Protein AF-A0A1H9QRS6-F1 (afdb_monomer)

Sequence (148 aa):
MGITVIGITHPGHAGALPGGTTVLVLADDGTHADEFLDTDFRAHQLVVRAHGRGSAFFAVADKALELGASRVLFGDFRDGAPDLATEEDPVLVLDSPRLIAFNASFAGRMCAWPRPASAYGDGLDTWLTGNAAKAGLRVVQPACPGIH

Solvent-accessible surface area (backbone atoms only — not comparable to full-atom values): 8368 Å² total; per-residue (Å²): 136,66,38,35,28,39,26,32,72,52,64,93,42,62,89,54,72,73,92,72,61,41,37,39,31,38,26,29,69,69,85,53,50,66,62,49,71,72,50,91,63,98,47,57,76,45,82,45,82,20,70,46,68,18,32,26,50,50,55,37,51,53,52,25,60,76,68,60,25,38,23,41,38,37,44,56,28,88,92,52,72,78,88,78,38,79,62,81,68,44,32,37,38,48,44,82,90,42,31,40,33,31,14,38,52,30,50,67,55,55,73,75,53,86,82,56,77,54,32,31,40,89,34,32,63,61,47,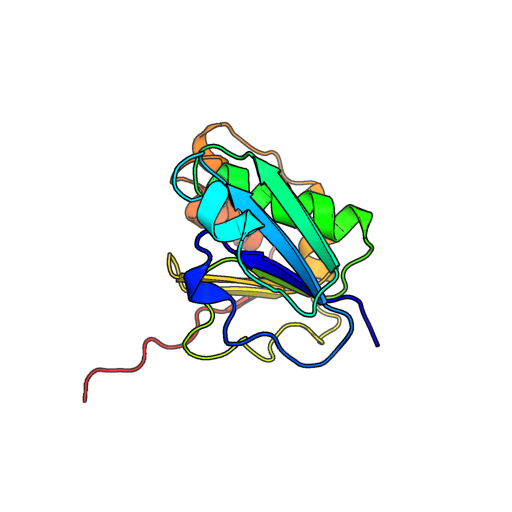52,53,55,50,32,58,75,69,71,45,51,74,42,64,72,80,74,83,73,90,122

Mean predicted aligned error: 7.6 Å

Foldseek 3Di:
DFEEEEQEAAPVQLPADDDDQYEYEHEYCPPCVVVNVPDDDPHNYDYDYANADLRSVVVRLVVCVVRVGQKYKHAHAPVHDDPPRPDPAWEWEDAPPGIIMTGPNVSVQVVPDD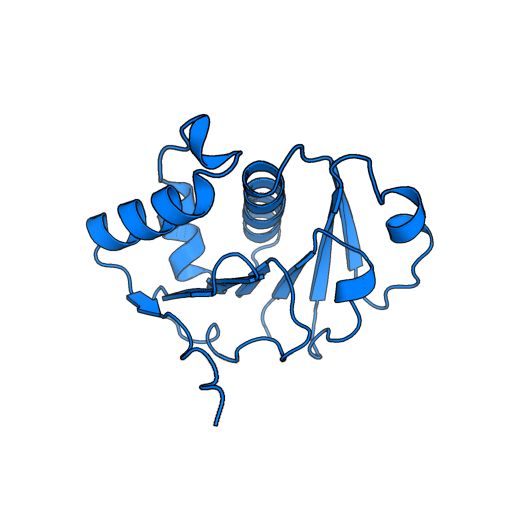DDPCSSHPCVVVSSVVSCVVVVGHYHYPDDPDDD

Secondary structure (DSSP, 8-state):
-PEEEEEESSGGGGGGPPSSSEEEEEEE-SSSHHHHHHS--SSEEEEEE-SSHHHHHHHHHHHHHHTTEEEEEEE--TT---S---SSS-EEEEETTTEEEEEHHHHHHHTTS---HHHHTTTHHHHHHHHHHHTT-EEEPPPP----

Radius of gyration: 14.5 Å; Cα contacts (8 Å, |Δi|>4): 276; chains: 1; bounding box: 35×35×38 Å

Structure (mmCIF, N/CA/C/O backbone):
data_AF-A0A1H9QRS6-F1
#
_entry.id   AF-A0A1H9QRS6-F1
#
loop_
_atom_site.group_PDB
_atom_site.id
_atom_site.type_symbol
_atom_site.label_atom_id
_atom_site.label_alt_id
_atom_site.label_comp_id
_atom_site.label_asym_id
_atom_site.label_entity_id
_atom_site.label_seq_id
_atom_site.pdbx_PDB_ins_code
_atom_site.Cartn_x
_atom_site.Cartn_y
_atom_site.Cartn_z
_atom_site.occupancy
_atom_site.B_iso_or_equiv
_atom_site.auth_seq_id
_atom_site.auth_comp_id
_atom_site.auth_asym_id
_atom_site.auth_atom_id
_atom_site.pdbx_PDB_model_num
ATOM 1 N N . MET A 1 1 ? -10.136 -18.624 4.405 1.00 56.69 1 MET A N 1
ATOM 2 C CA . MET A 1 1 ? -8.741 -18.251 4.089 1.00 56.69 1 MET A CA 1
ATOM 3 C C . MET A 1 1 ? -8.804 -17.039 3.181 1.00 56.69 1 MET A C 1
ATOM 5 O O . MET A 1 1 ? -9.522 -17.104 2.193 1.00 56.69 1 MET A O 1
ATOM 9 N N . GLY A 1 2 ? -8.185 -15.930 3.581 1.00 71.81 2 GLY A N 1
ATOM 10 C CA . GLY A 1 2 ? -8.181 -14.680 2.817 1.00 71.81 2 GLY A CA 1
ATOM 11 C C . GLY A 1 2 ? -7.079 -14.648 1.758 1.00 71.81 2 GLY A C 1
ATOM 12 O O . GLY A 1 2 ? -6.151 -15.454 1.816 1.00 71.81 2 GLY A O 1
ATOM 13 N N . ILE A 1 3 ? -7.182 -13.728 0.800 1.00 78.31 3 ILE A N 1
ATOM 14 C CA . ILE A 1 3 ? -6.145 -13.498 -0.216 1.00 78.31 3 ILE A CA 1
ATOM 15 C C . ILE A 1 3 ? -5.014 -12.680 0.416 1.00 78.31 3 ILE A C 1
ATOM 17 O O . ILE A 1 3 ? -5.273 -11.634 1.015 1.00 78.31 3 ILE A O 1
ATOM 21 N N . THR A 1 4 ? -3.771 -13.132 0.255 1.00 79.88 4 THR A N 1
ATOM 22 C CA . THR A 1 4 ? -2.579 -12.357 0.622 1.00 79.88 4 THR A CA 1
ATOM 23 C C . THR A 1 4 ? -1.939 -11.804 -0.643 1.00 79.88 4 THR A C 1
ATOM 25 O O . THR A 1 4 ? -1.654 -12.553 -1.579 1.00 79.88 4 THR A O 1
ATOM 28 N N . VAL A 1 5 ? -1.695 -10.494 -0.671 1.00 83.19 5 VAL A N 1
ATOM 29 C CA . VAL A 1 5 ? -0.956 -9.842 -1.756 1.00 83.19 5 VAL A CA 1
ATOM 30 C C . VAL A 1 5 ? 0.439 -9.490 -1.284 1.00 83.19 5 VAL A C 1
ATOM 32 O O . VAL A 1 5 ? 0.614 -8.900 -0.218 1.00 83.19 5 VAL A O 1
ATOM 35 N N . ILE A 1 6 ? 1.427 -9.858 -2.092 1.00 79.69 6 ILE A N 1
ATOM 36 C CA . ILE A 1 6 ? 2.838 -9.633 -1.807 1.00 79.69 6 ILE A CA 1
ATOM 37 C C . ILE A 1 6 ? 3.410 -8.775 -2.926 1.00 79.69 6 ILE A C 1
ATOM 39 O O . ILE A 1 6 ? 3.439 -9.192 -4.077 1.00 79.69 6 ILE A O 1
ATOM 43 N N . GLY A 1 7 ? 3.831 -7.566 -2.584 1.00 81.25 7 GLY A N 1
ATOM 44 C CA . GLY A 1 7 ? 4.537 -6.649 -3.457 1.00 81.25 7 GLY A CA 1
ATOM 45 C C . GLY A 1 7 ? 6.040 -6.770 -3.270 1.00 81.25 7 GLY A C 1
ATOM 46 O O . GLY A 1 7 ? 6.539 -6.513 -2.175 1.00 81.25 7 GLY A O 1
ATOM 47 N N . ILE A 1 8 ? 6.764 -7.109 -4.332 1.00 75.94 8 ILE A N 1
ATOM 48 C CA . ILE A 1 8 ? 8.231 -7.067 -4.336 1.00 75.94 8 ILE A CA 1
ATOM 49 C C . ILE A 1 8 ? 8.727 -6.124 -5.427 1.00 75.94 8 ILE A C 1
ATOM 51 O O . ILE A 1 8 ? 8.163 -6.051 -6.518 1.00 75.94 8 ILE A O 1
ATOM 55 N N . THR A 1 9 ? 9.798 -5.403 -5.108 1.00 70.50 9 THR A N 1
ATOM 56 C CA . THR A 1 9 ? 10.494 -4.487 -6.023 1.00 70.50 9 THR A CA 1
ATOM 57 C C . THR A 1 9 ? 11.802 -5.075 -6.558 1.00 70.50 9 THR A C 1
ATOM 59 O O . THR A 1 9 ? 12.441 -4.457 -7.397 1.00 70.50 9 THR A O 1
ATOM 62 N N . HIS A 1 10 ? 12.203 -6.270 -6.098 1.00 72.38 10 HIS A N 1
ATOM 63 C CA . HIS A 1 10 ? 13.343 -7.018 -6.636 1.00 72.38 10 HIS A CA 1
ATOM 64 C C . HIS A 1 10 ? 13.055 -8.539 -6.644 1.00 72.38 10 HIS A C 1
ATOM 66 O O . HIS A 1 10 ? 12.539 -9.053 -5.644 1.00 72.38 10 HIS A O 1
ATOM 72 N N . PRO A 1 11 ? 13.404 -9.291 -7.710 1.00 66.50 11 PRO A N 1
ATOM 73 C CA . PRO A 1 11 ? 13.078 -10.722 -7.847 1.00 66.50 11 PRO A CA 1
ATOM 74 C C . PRO A 1 11 ? 13.711 -11.589 -6.753 1.00 66.50 11 PRO A C 1
ATOM 76 O O . PRO A 1 11 ? 13.081 -12.502 -6.220 1.00 66.50 11 PRO A O 1
ATOM 79 N N . GLY A 1 12 ? 14.924 -11.235 -6.319 1.00 68.50 12 GLY A N 1
ATOM 80 C CA . GLY A 1 12 ? 15.631 -11.887 -5.208 1.00 68.50 12 GLY A CA 1
ATOM 81 C C . GLY A 1 12 ? 14.939 -11.846 -3.831 1.00 68.50 12 GLY A C 1
ATOM 82 O O . GLY A 1 12 ? 15.511 -12.358 -2.869 1.00 68.50 12 GLY A O 1
ATOM 83 N N . HIS A 1 13 ? 13.754 -11.239 -3.697 1.00 69.00 13 HIS A N 1
ATOM 84 C CA . HIS A 1 13 ? 12.960 -11.222 -2.455 1.00 69.00 13 HIS A CA 1
ATOM 85 C C . HIS A 1 13 ? 11.820 -12.253 -2.442 1.00 69.00 13 HIS A C 1
ATOM 87 O O . HIS A 1 13 ? 11.128 -12.403 -1.438 1.00 69.00 13 HIS A O 1
ATOM 93 N N . ALA A 1 14 ? 11.626 -13.003 -3.527 1.00 63.00 14 ALA A N 1
ATOM 94 C CA . ALA A 1 14 ? 10.512 -13.939 -3.651 1.00 63.00 14 ALA A CA 1
ATOM 95 C C . ALA A 1 14 ? 10.676 -15.265 -2.885 1.00 63.00 14 ALA A C 1
ATOM 97 O O . ALA A 1 14 ? 9.732 -16.042 -2.802 1.00 63.00 14 ALA A O 1
ATOM 98 N N . GLY A 1 15 ? 11.854 -15.564 -2.329 1.00 56.34 15 GLY A N 1
ATOM 99 C CA . GLY A 1 15 ? 12.162 -16.881 -1.751 1.00 56.34 15 GLY A CA 1
ATOM 100 C C . GLY A 1 15 ? 11.379 -17.271 -0.486 1.00 56.34 15 GLY A C 1
ATOM 101 O O . GLY A 1 15 ? 11.475 -18.417 -0.058 1.00 56.34 15 GLY A O 1
ATOM 102 N N . ALA A 1 16 ? 10.607 -16.357 0.111 1.00 55.16 16 ALA A N 1
ATOM 103 C CA . ALA A 1 16 ? 9.968 -16.534 1.420 1.00 55.16 16 ALA A CA 1
ATOM 104 C C . ALA A 1 16 ? 8.431 -16.402 1.382 1.00 55.16 16 ALA A C 1
ATOM 106 O O . ALA A 1 16 ? 7.826 -15.898 2.330 1.00 55.16 16 ALA A O 1
ATOM 107 N N . LEU A 1 17 ? 7.776 -16.813 0.286 1.00 59.56 17 LEU A N 1
ATOM 108 C CA . LEU A 1 17 ? 6.315 -16.697 0.184 1.00 59.56 17 LEU A CA 1
ATOM 109 C C . LEU A 1 17 ? 5.620 -17.603 1.226 1.00 59.56 17 LEU A C 1
ATOM 111 O O . LEU A 1 17 ? 5.848 -18.816 1.228 1.00 59.56 17 LEU A O 1
ATOM 115 N N . PRO A 1 18 ? 4.748 -17.055 2.091 1.00 57.56 18 PRO A N 1
ATOM 116 C CA . PRO A 1 18 ? 3.957 -17.848 3.022 1.00 57.56 18 PRO A CA 1
ATOM 117 C C . PRO A 1 18 ? 2.957 -18.743 2.272 1.00 57.56 18 PRO A C 1
ATOM 119 O O . PRO A 1 18 ? 2.481 -18.408 1.184 1.00 57.56 18 PRO A O 1
ATOM 122 N N . GLY A 1 19 ? 2.616 -19.890 2.865 1.00 51.00 19 GLY A N 1
ATOM 123 C CA . GLY A 1 19 ? 1.628 -20.815 2.304 1.00 51.00 19 GLY A CA 1
ATOM 124 C C . GLY A 1 19 ? 0.201 -20.246 2.333 1.00 51.00 19 GLY A C 1
ATOM 125 O O . GLY A 1 19 ? -0.230 -19.702 3.347 1.00 51.00 19 GLY A O 1
ATOM 126 N N . GLY A 1 20 ? -0.545 -20.391 1.232 1.00 60.69 20 GLY A N 1
ATOM 127 C CA . GLY A 1 20 ? -1.909 -19.865 1.060 1.00 60.69 20 GLY A CA 1
ATOM 128 C C . GLY A 1 20 ? -2.151 -19.325 -0.357 1.00 60.69 20 GLY A C 1
ATOM 129 O O . GLY A 1 20 ? -1.277 -19.431 -1.215 1.00 60.69 20 GLY A O 1
ATOM 130 N N . THR A 1 21 ? -3.334 -18.759 -0.631 1.00 56.97 21 THR A N 1
ATOM 131 C CA . THR A 1 21 ? -3.586 -18.062 -1.907 1.00 56.97 21 THR A CA 1
ATOM 132 C C . THR A 1 21 ? -2.831 -16.735 -1.907 1.00 56.97 21 THR A C 1
ATOM 134 O O . THR A 1 21 ? -3.245 -15.767 -1.264 1.00 56.97 21 THR A O 1
ATOM 137 N N . THR A 1 22 ? -1.722 -16.722 -2.639 1.00 68.00 22 THR A N 1
ATOM 138 C CA . THR A 1 22 ? -0.773 -15.613 -2.739 1.00 68.00 22 THR A CA 1
ATOM 139 C C . THR A 1 22 ? -0.826 -15.033 -4.149 1.00 68.00 22 THR A C 1
ATOM 141 O O . THR A 1 22 ? -0.655 -15.764 -5.127 1.00 68.00 22 THR A O 1
ATOM 144 N N . VAL A 1 23 ? -1.061 -13.725 -4.259 1.00 66.88 23 VAL A N 1
ATOM 145 C CA . VAL A 1 23 ? -0.877 -12.976 -5.510 1.00 66.88 23 VAL A CA 1
ATOM 146 C C . VAL A 1 23 ? 0.397 -12.158 -5.379 1.00 66.88 23 VAL A C 1
ATOM 148 O O . VAL A 1 23 ? 0.532 -11.346 -4.462 1.00 66.88 23 VAL A O 1
ATOM 151 N N . LEU A 1 24 ? 1.336 -12.402 -6.286 1.00 69.00 24 LEU A N 1
ATOM 152 C CA . LEU A 1 24 ? 2.614 -11.712 -6.323 1.00 69.00 24 LEU A CA 1
ATOM 153 C C . LEU A 1 24 ? 2.500 -10.530 -7.286 1.00 69.00 24 LEU A C 1
ATOM 155 O O . LEU A 1 24 ? 2.274 -10.723 -8.481 1.00 69.00 24 LEU A O 1
ATOM 159 N N . VAL A 1 25 ? 2.637 -9.317 -6.755 1.00 67.38 25 VAL A N 1
ATOM 160 C CA . VAL A 1 25 ? 2.648 -8.083 -7.536 1.00 67.38 25 VAL A CA 1
ATOM 161 C C . VAL A 1 25 ? 4.086 -7.602 -7.665 1.00 67.38 25 VAL A C 1
ATOM 163 O O . VAL A 1 25 ? 4.733 -7.242 -6.683 1.00 67.38 25 VAL A O 1
ATOM 166 N N . LEU A 1 26 ? 4.594 -7.618 -8.890 1.00 68.31 26 LEU A N 1
ATOM 167 C CA . LEU A 1 26 ? 5.961 -7.208 -9.190 1.00 68.31 26 LEU A CA 1
ATOM 168 C C . LEU A 1 26 ? 5.919 -5.762 -9.637 1.00 68.31 26 LEU A C 1
ATOM 170 O O . LEU A 1 26 ? 5.343 -5.471 -10.683 1.00 68.31 26 LEU A O 1
ATOM 174 N N . ALA A 1 27 ? 6.473 -4.870 -8.824 1.00 67.44 27 ALA A N 1
ATOM 175 C CA . ALA A 1 27 ? 6.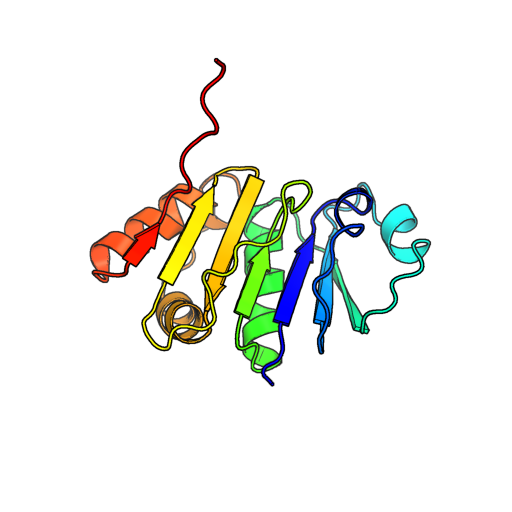595 -3.474 -9.191 1.00 67.44 27 ALA A CA 1
ATOM 176 C C . ALA A 1 27 ? 7.965 -3.245 -9.832 1.00 67.44 27 ALA A C 1
ATOM 178 O O . ALA A 1 27 ? 8.989 -3.295 -9.154 1.00 67.44 27 ALA A O 1
ATOM 179 N N . ASP A 1 28 ? 7.956 -3.031 -11.141 1.00 65.75 28 ASP A N 1
ATOM 180 C CA . ASP A 1 28 ? 9.152 -2.849 -11.957 1.00 65.75 28 ASP A CA 1
ATOM 181 C C . ASP A 1 28 ? 9.382 -1.360 -12.242 1.00 65.75 28 ASP A C 1
ATOM 183 O O . ASP A 1 28 ? 8.517 -0.697 -12.822 1.00 65.75 28 ASP A O 1
ATOM 187 N N . ASP A 1 29 ? 10.550 -0.840 -11.868 1.00 64.25 29 ASP A N 1
ATOM 188 C CA . ASP A 1 29 ? 11.012 0.491 -12.283 1.00 64.25 29 ASP A CA 1
ATOM 189 C C . ASP A 1 29 ? 11.696 0.486 -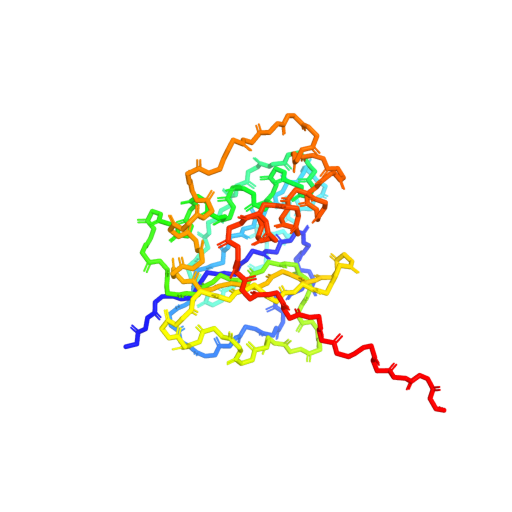13.663 1.00 64.25 29 ASP A C 1
ATOM 191 O O . ASP A 1 29 ? 12.090 1.541 -14.166 1.00 64.25 29 ASP A O 1
ATOM 195 N N . GLY A 1 30 ? 11.766 -0.688 -14.294 1.00 60.22 30 GLY A N 1
ATOM 196 C CA . GLY A 1 30 ? 12.413 -0.983 -15.565 1.00 60.22 30 GLY A CA 1
ATOM 197 C C . GLY A 1 30 ? 13.750 -1.708 -15.405 1.00 60.22 30 GLY A C 1
ATOM 198 O O . GLY A 1 30 ? 14.287 -2.178 -16.406 1.00 60.22 30 GLY A O 1
ATOM 199 N N . THR A 1 31 ? 14.298 -1.797 -14.188 1.00 65.31 31 THR A N 1
ATOM 200 C CA . THR A 1 31 ? 15.666 -2.288 -13.949 1.00 65.31 31 THR A CA 1
ATOM 201 C C . THR A 1 31 ? 15.754 -3.813 -13.907 1.00 65.31 31 THR A C 1
ATOM 203 O O . THR A 1 31 ? 16.756 -4.372 -14.341 1.00 65.31 31 THR A O 1
ATOM 206 N N . HIS A 1 32 ? 14.709 -4.490 -13.422 1.00 66.88 32 HIS A N 1
ATOM 207 C CA . HIS A 1 32 ? 14.713 -5.944 -13.185 1.00 66.88 32 HIS A CA 1
ATOM 208 C C . HIS A 1 32 ? 13.582 -6.675 -13.917 1.00 66.88 32 HIS A C 1
ATOM 210 O O . HIS A 1 32 ? 13.242 -7.807 -13.571 1.00 66.88 32 HIS A O 1
ATOM 216 N N . ALA A 1 33 ? 12.980 -6.028 -14.917 1.00 66.06 33 ALA A N 1
ATOM 217 C CA . ALA A 1 33 ? 11.827 -6.538 -15.652 1.00 66.06 33 ALA A CA 1
ATOM 218 C C . ALA A 1 33 ? 12.043 -7.962 -16.187 1.00 66.06 33 ALA A C 1
ATOM 220 O O . ALA A 1 33 ? 11.196 -8.831 -15.985 1.00 66.06 33 ALA A O 1
ATOM 221 N N . ASP A 1 34 ? 13.187 -8.201 -16.829 1.00 69.62 34 ASP A N 1
ATOM 222 C CA . ASP A 1 34 ? 13.494 -9.485 -17.464 1.00 69.62 34 ASP A CA 1
ATOM 223 C C . ASP A 1 34 ? 13.721 -10.581 -16.410 1.00 69.62 34 ASP A C 1
ATOM 225 O O . A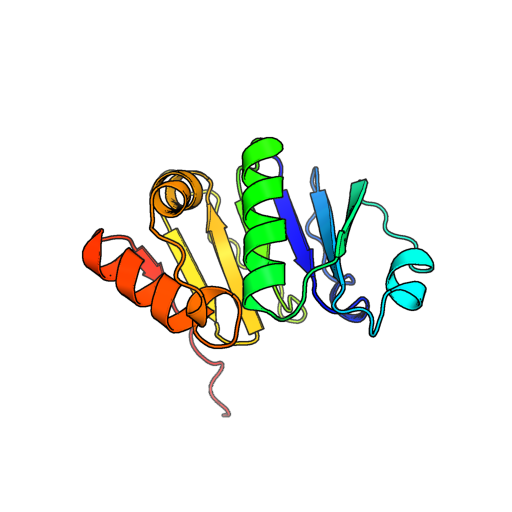SP A 1 34 ? 13.134 -11.657 -16.492 1.00 69.62 34 ASP A O 1
ATOM 229 N N . GLU A 1 35 ? 14.451 -10.271 -15.332 1.00 71.94 35 GLU A N 1
ATOM 230 C CA . GLU A 1 35 ? 14.652 -11.193 -14.206 1.00 71.94 35 GLU A CA 1
ATOM 231 C C . GLU A 1 35 ? 13.326 -11.584 -13.524 1.00 71.94 35 GLU A C 1
ATOM 233 O O . GLU A 1 35 ? 13.148 -12.722 -13.084 1.00 71.94 35 GLU A O 1
ATOM 238 N N . PHE A 1 36 ? 12.371 -10.653 -13.437 1.00 70.19 36 PHE A N 1
ATOM 239 C CA . PHE A 1 36 ? 11.042 -10.913 -12.884 1.00 70.19 36 PHE A CA 1
ATOM 240 C C . PHE A 1 36 ? 10.177 -11.809 -13.773 1.00 70.19 36 PHE A C 1
ATOM 242 O O . PHE A 1 36 ? 9.372 -12.579 -13.248 1.00 70.19 36 PHE A O 1
ATOM 249 N N . LEU A 1 37 ? 10.293 -11.688 -15.095 1.00 69.75 37 LEU A N 1
ATOM 250 C CA . LEU A 1 37 ? 9.548 -12.519 -16.043 1.00 69.75 37 LEU A CA 1
ATOM 251 C C . LEU A 1 37 ? 10.120 -13.937 -16.127 1.00 69.75 37 LEU A C 1
ATOM 253 O O . LEU A 1 37 ? 9.355 -14.885 -16.288 1.00 69.75 37 LEU A O 1
ATOM 257 N N . ASP A 1 38 ? 11.434 -14.077 -15.964 1.00 71.44 38 ASP A N 1
ATOM 258 C CA . ASP A 1 38 ? 12.130 -15.363 -16.055 1.00 71.44 38 ASP A CA 1
ATOM 259 C C . ASP A 1 38 ? 12.086 -16.182 -14.753 1.00 71.44 38 ASP A C 1
ATOM 261 O O . ASP A 1 38 ? 12.452 -17.361 -14.739 1.00 71.44 38 ASP A O 1
ATOM 265 N N . THR A 1 39 ? 11.636 -15.591 -13.643 1.00 67.94 39 THR A N 1
ATOM 266 C CA . THR A 1 39 ? 11.546 -16.305 -12.366 1.00 67.94 39 THR A CA 1
ATOM 267 C C . THR A 1 39 ? 10.260 -17.134 -12.283 1.00 67.94 39 THR A C 1
ATOM 269 O O . THR A 1 39 ? 9.152 -16.603 -12.309 1.00 67.94 39 THR A O 1
ATOM 272 N N . ASP A 1 40 ? 10.406 -18.451 -12.108 1.00 66.75 40 ASP A N 1
ATOM 273 C CA . ASP A 1 40 ? 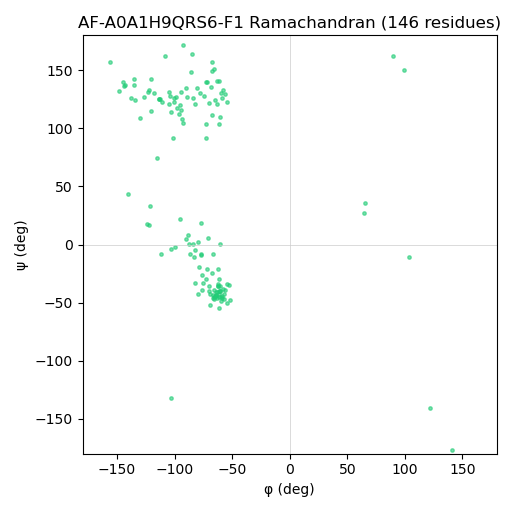9.287 -19.386 -11.923 1.00 66.75 40 ASP A CA 1
ATOM 274 C C . ASP A 1 40 ? 8.652 -19.232 -10.529 1.00 66.75 40 ASP A C 1
ATOM 276 O O . ASP A 1 40 ? 9.076 -19.835 -9.535 1.00 66.75 40 ASP A O 1
ATOM 280 N N . PHE A 1 41 ? 7.628 -18.382 -10.439 1.00 64.50 41 PHE A N 1
ATOM 281 C CA . PHE A 1 41 ? 6.838 -18.214 -9.226 1.00 64.50 41 PHE A CA 1
ATOM 282 C C . PHE A 1 41 ? 5.665 -19.194 -9.199 1.00 64.50 41 PHE A C 1
ATOM 284 O O . PHE A 1 41 ? 4.794 -19.188 -10.062 1.00 64.50 41 PHE A O 1
ATOM 291 N N . ARG A 1 42 ? 5.538 -19.956 -8.108 1.00 60.09 42 ARG A N 1
ATOM 292 C CA . ARG A 1 42 ? 4.382 -20.845 -7.864 1.00 60.09 42 ARG A CA 1
ATOM 293 C C . ARG A 1 42 ? 3.066 -20.108 -7.537 1.00 60.09 42 ARG A C 1
ATOM 295 O O . ARG A 1 42 ? 2.086 -20.753 -7.173 1.00 60.09 42 ARG A O 1
ATOM 302 N N . ALA A 1 43 ? 3.049 -18.776 -7.607 1.00 65.44 43 ALA A N 1
ATOM 303 C CA . ALA A 1 43 ? 1.932 -17.903 -7.241 1.00 65.44 43 ALA A CA 1
ATOM 304 C C . ALA A 1 43 ? 1.269 -17.287 -8.488 1.00 65.44 43 ALA A C 1
ATOM 306 O O . ALA A 1 43 ? 1.872 -17.235 -9.556 1.00 65.44 43 ALA A O 1
ATOM 307 N N . HIS A 1 44 ? 0.041 -16.768 -8.360 1.00 66.50 44 HIS A N 1
ATOM 308 C CA . HIS A 1 44 ? -0.554 -15.966 -9.434 1.00 66.50 44 HIS A CA 1
ATOM 309 C C . HIS A 1 44 ? 0.230 -14.650 -9.572 1.00 66.50 44 HIS A C 1
ATOM 311 O O . HIS A 1 44 ? 0.202 -13.814 -8.666 1.00 66.50 44 HIS A O 1
ATOM 317 N N . GLN A 1 45 ? 0.951 -14.489 -10.683 1.00 71.62 45 GLN A N 1
ATOM 318 C CA . GLN A 1 45 ? 1.819 -13.342 -10.953 1.00 71.62 45 GLN A CA 1
ATOM 319 C C . GLN A 1 45 ? 1.057 -12.218 -11.660 1.00 71.62 45 GLN A C 1
ATOM 321 O O . GLN A 1 45 ? 0.347 -12.449 -12.641 1.00 71.62 45 GLN A O 1
ATOM 326 N N . LEU A 1 46 ? 1.249 -10.986 -11.191 1.00 70.06 46 LEU A N 1
ATOM 327 C CA . LEU A 1 46 ? 0.830 -9.777 -11.888 1.00 70.06 46 LEU A CA 1
ATOM 328 C C . LEU A 1 46 ? 1.961 -8.748 -11.853 1.00 70.06 46 LEU A C 1
ATOM 330 O O . LEU A 1 46 ? 2.450 -8.377 -10.792 1.00 70.06 46 LEU A O 1
ATOM 334 N N . VAL A 1 47 ? 2.385 -8.279 -13.022 1.00 69.00 47 VAL A N 1
ATOM 335 C CA . VAL A 1 47 ? 3.468 -7.296 -13.142 1.00 69.00 47 VAL A CA 1
ATOM 336 C C . VAL A 1 47 ? 2.866 -5.909 -13.331 1.00 69.00 47 VAL A C 1
ATOM 338 O O . VAL A 1 47 ? 2.049 -5.708 -14.229 1.00 69.00 47 VAL A O 1
ATOM 341 N N . VAL A 1 48 ? 3.272 -4.950 -12.498 1.00 69.56 48 VAL A N 1
ATOM 342 C CA . VAL A 1 48 ? 2.933 -3.531 -12.642 1.00 69.56 48 VAL A CA 1
ATOM 343 C C . VAL A 1 48 ? 4.213 -2.734 -12.843 1.00 69.56 48 VAL A C 1
ATOM 345 O O . VAL A 1 48 ? 5.164 -2.863 -12.083 1.00 69.56 48 VAL A O 1
ATOM 348 N N . ARG A 1 49 ? 4.244 -1.869 -13.857 1.00 73.12 49 ARG A N 1
ATOM 349 C CA . ARG A 1 49 ? 5.354 -0.926 -14.036 1.00 73.12 49 ARG A CA 1
ATOM 350 C C . ARG A 1 49 ? 5.121 0.302 -13.169 1.00 73.12 49 ARG A C 1
ATOM 352 O O . ARG A 1 49 ? 4.063 0.924 -13.263 1.00 73.12 49 ARG A O 1
ATOM 359 N N . ALA A 1 50 ? 6.094 0.654 -12.342 1.00 75.94 50 ALA A N 1
ATOM 360 C CA . ALA A 1 50 ? 5.997 1.763 -11.409 1.00 75.94 50 ALA A CA 1
ATOM 361 C C . ALA A 1 50 ? 7.362 2.420 -11.193 1.00 75.94 50 ALA A C 1
ATOM 363 O O . ALA A 1 50 ? 8.352 1.752 -10.926 1.00 75.94 50 ALA A O 1
ATOM 364 N N . HIS A 1 51 ? 7.413 3.749 -11.264 1.00 78.25 51 HIS A N 1
ATOM 365 C CA . HIS A 1 51 ? 8.662 4.488 -11.112 1.00 78.25 51 HIS A CA 1
ATOM 366 C C . HIS A 1 51 ? 8.861 4.911 -9.648 1.00 78.25 51 HIS A C 1
ATOM 368 O O . HIS A 1 51 ? 8.188 5.826 -9.164 1.00 78.25 51 HIS A O 1
ATOM 374 N N . GLY A 1 52 ? 9.757 4.220 -8.939 1.00 78.31 52 GLY A N 1
ATOM 375 C CA . GLY A 1 52 ? 10.080 4.473 -7.531 1.00 78.31 52 GLY A CA 1
ATOM 376 C C . GLY A 1 52 ? 9.225 3.695 -6.520 1.00 78.31 52 GLY A C 1
ATOM 377 O O . GLY A 1 52 ? 8.145 3.187 -6.829 1.00 78.31 52 GLY A O 1
ATOM 378 N N . ARG A 1 53 ? 9.718 3.614 -5.275 1.00 83.62 53 ARG A N 1
ATOM 379 C CA . ARG A 1 53 ? 9.132 2.802 -4.188 1.00 83.62 53 ARG A CA 1
ATOM 380 C C . ARG A 1 53 ? 7.698 3.205 -3.834 1.00 83.62 53 ARG A C 1
ATOM 382 O O . ARG A 1 53 ? 6.874 2.327 -3.602 1.00 83.62 53 ARG A O 1
ATOM 389 N N . GLY A 1 54 ? 7.388 4.502 -3.805 1.00 87.62 54 GLY A N 1
ATOM 390 C CA . GLY A 1 54 ? 6.035 4.993 -3.529 1.00 87.62 54 GLY A CA 1
ATOM 391 C C . GLY A 1 54 ? 5.033 4.602 -4.615 1.00 87.62 54 GLY A C 1
ATOM 392 O O . GLY A 1 54 ? 3.968 4.064 -4.317 1.00 87.62 54 GLY A O 1
ATOM 393 N N . SER A 1 55 ? 5.394 4.788 -5.885 1.00 86.56 55 SER A N 1
ATOM 394 C CA . SER A 1 55 ? 4.589 4.333 -7.024 1.00 86.56 55 SER A CA 1
ATOM 395 C C . SER A 1 55 ? 4.374 2.820 -6.999 1.00 86.56 55 SER A C 1
ATOM 397 O O . SER A 1 55 ? 3.251 2.353 -7.183 1.00 86.56 55 SER A O 1
ATOM 399 N N . ALA A 1 56 ? 5.438 2.061 -6.728 1.00 85.81 56 ALA A N 1
ATOM 400 C CA . ALA A 1 56 ? 5.397 0.611 -6.581 1.00 85.81 56 ALA A CA 1
ATOM 401 C C . ALA A 1 56 ? 4.439 0.182 -5.462 1.00 85.81 56 ALA A C 1
ATOM 403 O O . ALA A 1 56 ? 3.593 -0.689 -5.659 1.00 85.81 56 ALA A O 1
ATOM 404 N N . PHE A 1 57 ? 4.524 0.843 -4.309 1.00 89.38 57 PHE A N 1
ATOM 405 C CA . PHE A 1 57 ? 3.635 0.607 -3.181 1.00 89.38 57 PHE A CA 1
ATOM 406 C C . PHE A 1 57 ? 2.171 0.855 -3.549 1.00 89.38 57 PHE A C 1
ATOM 408 O O . PHE A 1 57 ? 1.326 0.002 -3.285 1.00 89.38 57 PHE A O 1
ATOM 415 N N . PHE A 1 58 ? 1.856 1.990 -4.183 1.00 90.31 58 PHE A N 1
ATOM 416 C CA . PHE A 1 58 ? 0.476 2.308 -4.552 1.00 90.31 58 PHE A CA 1
ATOM 417 C C . PHE A 1 58 ? -0.089 1.345 -5.593 1.00 90.31 58 PHE A C 1
ATOM 419 O O . PHE A 1 58 ? -1.227 0.914 -5.444 1.00 90.31 58 PHE A O 1
ATOM 426 N N . ALA A 1 59 ? 0.710 0.939 -6.581 1.00 86.88 59 ALA A N 1
ATOM 427 C CA . ALA A 1 59 ? 0.325 -0.093 -7.539 1.00 86.88 59 ALA A CA 1
ATOM 428 C C . ALA A 1 59 ? -0.060 -1.412 -6.846 1.00 86.88 59 ALA A C 1
ATOM 430 O O . ALA A 1 59 ? -1.101 -2.000 -7.147 1.00 86.88 59 ALA A O 1
ATOM 431 N N . VAL A 1 60 ? 0.756 -1.859 -5.888 1.00 87.94 60 VAL A N 1
ATOM 432 C CA . VAL A 1 60 ? 0.493 -3.072 -5.100 1.00 87.94 60 VAL A CA 1
ATOM 433 C C . VAL A 1 60 ? -0.749 -2.898 -4.227 1.00 87.94 60 VAL A C 1
ATOM 435 O O . VAL A 1 60 ? -1.596 -3.788 -4.191 1.00 87.94 60 VAL A O 1
ATOM 438 N N . ALA A 1 61 ? -0.882 -1.761 -3.544 1.00 89.69 61 ALA A N 1
ATOM 439 C CA . ALA A 1 61 ? -2.006 -1.475 -2.659 1.00 89.69 61 ALA A CA 1
ATOM 440 C C . ALA A 1 61 ? -3.343 -1.405 -3.413 1.00 89.69 61 ALA A C 1
ATOM 442 O O . ALA A 1 61 ? -4.326 -1.995 -2.967 1.00 89.69 61 ALA A O 1
ATOM 443 N N . ASP A 1 62 ? -3.376 -0.735 -4.566 1.00 89.31 62 ASP A N 1
ATOM 444 C CA . ASP A 1 62 ? -4.573 -0.627 -5.402 1.00 89.31 62 ASP A CA 1
ATOM 445 C C . ASP A 1 62 ? -4.966 -2.000 -5.950 1.00 89.31 62 ASP A C 1
ATOM 447 O O . ASP A 1 62 ? -6.122 -2.410 -5.832 1.00 89.31 62 ASP A O 1
ATOM 451 N N . LYS A 1 63 ? -3.989 -2.778 -6.435 1.00 86.06 63 LYS A N 1
ATOM 452 C CA . LYS A 1 63 ? -4.247 -4.149 -6.881 1.00 86.06 63 LYS A CA 1
ATOM 453 C C . LYS A 1 63 ? -4.761 -5.035 -5.752 1.00 86.06 63 LYS A C 1
ATOM 455 O O . LYS A 1 63 ? -5.654 -5.854 -5.962 1.00 86.06 63 LYS A O 1
ATOM 460 N N . ALA A 1 64 ? -4.215 -4.880 -4.552 1.00 86.50 64 ALA A N 1
ATOM 461 C CA . ALA A 1 64 ? -4.664 -5.630 -3.397 1.00 86.50 64 ALA A CA 1
ATOM 462 C C . ALA A 1 64 ? -6.114 -5.322 -3.023 1.00 86.50 64 ALA A C 1
ATOM 464 O O . ALA A 1 64 ? -6.872 -6.246 -2.729 1.00 86.50 64 ALA A O 1
ATOM 465 N N . LEU A 1 65 ? -6.517 -4.053 -3.097 1.00 87.12 65 LEU A N 1
ATOM 466 C CA . LEU A 1 65 ? -7.906 -3.646 -2.896 1.00 87.12 65 LEU A CA 1
ATOM 467 C C . LEU A 1 65 ? -8.832 -4.244 -3.963 1.00 87.12 65 LEU A C 1
ATOM 469 O O . LEU A 1 65 ? -9.864 -4.810 -3.609 1.00 87.12 65 LEU A O 1
ATOM 473 N N . GLU A 1 66 ? -8.449 -4.188 -5.242 1.00 87.00 66 GLU A N 1
ATOM 474 C CA . GLU A 1 66 ? -9.224 -4.787 -6.343 1.00 87.00 66 GLU A CA 1
ATOM 475 C C . GLU A 1 66 ? -9.456 -6.291 -6.156 1.00 87.00 66 GLU A C 1
ATOM 477 O O . GLU A 1 66 ? -10.524 -6.808 -6.476 1.00 87.00 66 GLU A O 1
ATOM 482 N N . LEU A 1 67 ? -8.450 -6.999 -5.640 1.00 84.56 67 LEU A N 1
ATOM 483 C CA . LEU A 1 67 ? -8.505 -8.441 -5.411 1.00 84.56 67 LEU A CA 1
ATOM 484 C C . LEU A 1 67 ? -9.208 -8.818 -4.099 1.00 84.56 67 LEU A C 1
ATOM 486 O O . LEU A 1 67 ? -9.369 -10.006 -3.827 1.00 84.56 67 LEU A O 1
ATOM 490 N N . GLY A 1 68 ? -9.603 -7.845 -3.271 1.00 85.94 68 GLY A N 1
ATOM 491 C CA . GLY A 1 68 ? -10.168 -8.113 -1.948 1.00 85.94 68 GLY A CA 1
ATOM 492 C C . GLY A 1 68 ? -9.160 -8.763 -0.997 1.00 85.94 68 GLY A C 1
ATOM 493 O O . GLY A 1 68 ? -9.518 -9.641 -0.208 1.00 85.94 68 GLY A O 1
ATOM 494 N N . ALA A 1 69 ? -7.886 -8.373 -1.094 1.00 85.50 69 ALA A N 1
ATOM 495 C CA . ALA A 1 69 ? -6.826 -8.905 -0.254 1.00 85.50 69 ALA A CA 1
ATOM 496 C C . ALA A 1 69 ? -7.118 -8.639 1.224 1.00 85.50 69 ALA A C 1
ATOM 498 O O . ALA A 1 69 ? -7.386 -7.514 1.640 1.00 85.50 69 ALA A O 1
ATOM 499 N N . SER A 1 70 ? -7.020 -9.686 2.037 1.00 85.94 70 SER A N 1
ATOM 500 C CA . SER A 1 70 ? -7.151 -9.582 3.490 1.00 85.94 70 SER A CA 1
ATOM 501 C C . SER A 1 70 ? -5.887 -9.004 4.129 1.00 85.94 70 SER A C 1
ATOM 503 O O . SER A 1 70 ? -5.951 -8.393 5.197 1.00 85.94 70 SER A O 1
ATOM 505 N N . ARG A 1 71 ? -4.742 -9.186 3.462 1.00 84.69 71 ARG A N 1
ATOM 506 C CA . ARG A 1 71 ? -3.413 -8.784 3.923 1.00 84.69 71 ARG A CA 1
ATOM 507 C C . ARG A 1 71 ? -2.558 -8.334 2.741 1.00 84.69 71 ARG A C 1
ATOM 509 O O . ARG A 1 71 ? -2.564 -8.982 1.693 1.00 84.69 71 ARG A O 1
ATOM 516 N N . VAL A 1 72 ? -1.792 -7.268 2.948 1.00 87.88 72 VAL A N 1
ATOM 517 C CA . VAL A 1 72 ? -0.793 -6.763 2.004 1.00 87.88 72 VAL A CA 1
ATOM 518 C C . VAL A 1 72 ? 0.565 -6.732 2.676 1.00 87.88 72 VAL A C 1
ATOM 520 O O . VAL A 1 72 ? 0.707 -6.254 3.800 1.00 87.88 72 VAL A O 1
ATOM 523 N N . LEU A 1 73 ? 1.554 -7.246 1.964 1.00 86.50 73 LEU A N 1
ATOM 524 C CA . LEU A 1 73 ? 2.957 -7.259 2.331 1.00 86.50 73 LEU A CA 1
ATOM 525 C C . LEU A 1 73 ? 3.720 -6.566 1.200 1.00 86.50 73 LEU A C 1
ATOM 527 O O . LEU A 1 73 ? 3.501 -6.906 0.045 1.00 86.50 73 LEU A O 1
ATOM 531 N N . PHE A 1 74 ? 4.598 -5.611 1.486 1.00 87.12 74 PHE A N 1
ATOM 532 C CA . PHE A 1 74 ? 5.369 -4.883 0.477 1.00 87.12 74 PHE A CA 1
ATOM 533 C C . PHE A 1 74 ? 6.826 -4.692 0.913 1.00 87.12 74 PHE A C 1
ATOM 535 O O . PHE A 1 74 ? 7.069 -4.122 1.976 1.00 87.12 74 PHE A O 1
ATOM 542 N N . GLY A 1 75 ? 7.784 -5.111 0.081 1.00 83.31 75 GLY A N 1
ATOM 543 C CA . GLY A 1 75 ? 9.217 -4.893 0.304 1.00 83.31 75 GLY A CA 1
ATOM 544 C C . GLY A 1 75 ? 10.056 -6.175 0.362 1.00 83.31 75 GLY A C 1
ATOM 545 O O . GLY A 1 75 ? 9.881 -7.075 -0.456 1.00 83.31 75 GLY A O 1
ATOM 546 N N . ASP A 1 76 ? 11.025 -6.210 1.274 1.00 76.94 76 ASP A N 1
ATOM 547 C CA . ASP A 1 76 ? 11.915 -7.338 1.554 1.00 76.94 76 ASP A CA 1
ATOM 548 C C . ASP A 1 76 ? 11.357 -8.194 2.703 1.00 76.94 76 ASP A C 1
ATOM 550 O O . ASP A 1 76 ? 10.978 -7.683 3.758 1.00 76.94 76 ASP A O 1
ATOM 554 N N . PHE A 1 77 ? 11.317 -9.509 2.485 1.00 70.31 77 PHE A N 1
ATOM 555 C CA . PHE A 1 77 ? 10.783 -10.511 3.412 1.00 70.31 77 PHE A CA 1
ATOM 556 C C . PHE A 1 77 ? 11.820 -11.569 3.796 1.00 70.31 77 PHE A C 1
ATOM 558 O O . PHE A 1 77 ? 11.444 -12.644 4.262 1.00 70.31 77 PHE A O 1
ATOM 565 N N . ARG A 1 78 ? 13.118 -11.314 3.576 1.00 64.81 78 ARG A N 1
ATOM 566 C CA . ARG A 1 78 ? 14.193 -12.273 3.893 1.00 64.81 78 ARG A CA 1
ATOM 567 C C . ARG A 1 78 ? 14.175 -12.753 5.344 1.00 64.81 78 ARG A C 1
ATOM 569 O O . ARG A 1 78 ? 14.449 -13.925 5.582 1.00 64.81 78 ARG A O 1
ATOM 576 N N . ASP A 1 79 ? 13.774 -11.890 6.273 1.00 61.34 79 ASP A N 1
ATOM 577 C CA . ASP A 1 79 ? 13.660 -12.207 7.704 1.00 61.34 79 ASP A CA 1
ATOM 578 C C . ASP A 1 79 ? 12.280 -12.787 8.092 1.00 61.34 79 ASP A C 1
ATOM 580 O O . ASP A 1 79 ? 11.983 -12.997 9.268 1.00 61.34 79 ASP A O 1
ATOM 584 N N . GLY A 1 80 ? 11.438 -13.087 7.097 1.00 60.06 80 GLY A N 1
ATOM 585 C CA . GLY A 1 80 ? 10.090 -13.625 7.252 1.00 60.06 80 GLY A CA 1
ATOM 586 C C . GLY A 1 80 ? 8.994 -12.562 7.146 1.00 60.06 80 GLY A C 1
ATOM 587 O O . GLY A 1 80 ? 9.170 -11.394 7.489 1.00 60.06 80 GLY A O 1
ATOM 588 N N . ALA A 1 81 ? 7.820 -12.976 6.665 1.00 60.56 81 ALA A N 1
ATOM 589 C CA . ALA A 1 81 ? 6.633 -12.130 6.679 1.00 60.56 81 ALA A CA 1
ATOM 590 C C . ALA A 1 81 ? 6.080 -12.035 8.115 1.00 60.56 81 ALA A C 1
ATOM 592 O O . ALA A 1 81 ? 5.836 -13.076 8.731 1.00 60.56 81 ALA A O 1
ATOM 593 N N . PRO A 1 82 ? 5.839 -10.829 8.661 1.00 63.09 82 PRO A N 1
ATOM 594 C CA . PRO A 1 82 ? 5.292 -10.691 10.003 1.00 63.09 82 PRO A CA 1
ATOM 595 C C . PRO A 1 82 ? 3.893 -11.309 10.070 1.00 63.09 82 PRO A C 1
ATOM 597 O O . PRO A 1 82 ? 3.067 -11.114 9.173 1.00 63.09 82 PRO A O 1
ATOM 600 N N . ASP A 1 83 ? 3.581 -11.987 11.174 1.00 63.34 83 ASP A N 1
ATOM 601 C CA . ASP A 1 83 ? 2.262 -12.605 11.376 1.00 63.34 83 ASP A CA 1
ATOM 602 C C . ASP A 1 83 ? 1.155 -11.592 11.761 1.00 63.34 83 ASP A C 1
ATOM 604 O O . ASP A 1 83 ? 0.089 -11.925 12.263 1.00 63.34 83 ASP A O 1
ATOM 608 N N . LEU A 1 84 ? 1.392 -10.307 11.509 1.00 57.56 84 LEU A N 1
ATOM 609 C CA . LEU A 1 84 ? 0.697 -9.186 12.146 1.00 57.56 84 LEU A CA 1
ATOM 610 C C . LEU A 1 84 ? -0.493 -8.620 11.356 1.00 57.56 84 LEU A C 1
ATOM 612 O O . LEU A 1 84 ? -0.877 -7.477 11.563 1.00 57.56 8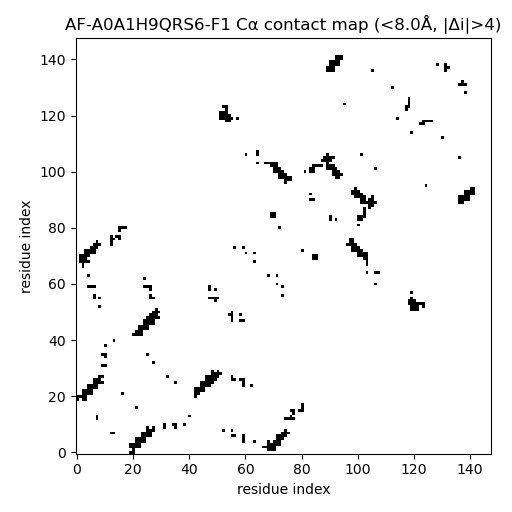4 LEU A O 1
ATOM 616 N N . ALA A 1 85 ? -1.103 -9.377 10.447 1.00 54.09 85 ALA A N 1
ATOM 617 C CA . ALA A 1 85 ? -2.204 -8.849 9.627 1.00 54.09 85 ALA A CA 1
ATOM 618 C C . ALA A 1 85 ? -3.342 -9.858 9.407 1.00 54.09 85 ALA A C 1
ATOM 620 O O . ALA A 1 85 ? -3.807 -10.069 8.289 1.00 54.09 85 ALA A O 1
ATOM 621 N N . THR A 1 86 ? -3.727 -10.569 10.466 1.00 56.41 86 THR A N 1
ATOM 622 C CA . THR A 1 86 ? -4.970 -11.369 10.550 1.00 56.41 86 THR A CA 1
ATOM 623 C C . THR A 1 86 ? -5.976 -10.778 11.536 1.00 56.41 86 THR A C 1
ATOM 625 O O . THR A 1 86 ? -7.105 -11.256 11.588 1.00 56.41 86 THR A O 1
ATOM 628 N N . GLU A 1 87 ? -5.591 -9.753 12.301 1.00 64.38 87 GLU A N 1
ATOM 629 C CA . GLU A 1 87 ? -6.490 -9.038 13.210 1.00 64.38 87 GLU A CA 1
ATOM 630 C C . GLU A 1 87 ? -7.552 -8.250 12.419 1.00 64.38 87 GLU A C 1
ATOM 632 O O . GLU A 1 87 ? -7.288 -7.791 11.302 1.00 64.38 87 GLU A O 1
ATOM 637 N N . GLU A 1 88 ? -8.749 -8.086 12.994 1.00 73.38 88 GLU A N 1
ATOM 638 C CA . GLU A 1 88 ? -9.817 -7.259 12.405 1.00 73.38 88 GLU A CA 1
ATOM 639 C C . GLU A 1 88 ? -9.507 -5.758 12.514 1.00 73.38 88 GLU A C 1
ATOM 641 O O . GLU A 1 88 ? -9.895 -4.977 11.640 1.00 73.38 88 GLU A O 1
ATOM 646 N N . ASP A 1 89 ? -8.766 -5.349 13.546 1.00 81.75 89 ASP A N 1
ATOM 647 C CA . ASP A 1 89 ? -8.426 -3.949 13.793 1.00 81.75 89 ASP A CA 1
ATOM 648 C C . ASP A 1 89 ? -7.384 -3.418 12.797 1.00 81.75 89 ASP A C 1
ATOM 650 O O . ASP A 1 89 ? -6.429 -4.119 12.459 1.00 81.75 89 ASP A O 1
ATOM 654 N N . PRO A 1 90 ? -7.517 -2.168 12.314 1.00 80.69 90 PRO A N 1
ATOM 655 C CA . PRO A 1 90 ? -6.599 -1.600 11.334 1.00 80.69 90 PRO A CA 1
ATOM 656 C C . PRO A 1 90 ? -5.180 -1.481 11.902 1.00 80.69 90 PRO A C 1
ATOM 658 O O . PRO A 1 90 ? -4.942 -0.760 12.874 1.00 80.69 90 PRO A O 1
ATOM 661 N N . VAL A 1 91 ? -4.225 -2.137 11.243 1.00 88.56 91 VAL A N 1
ATOM 662 C CA . VAL A 1 91 ? -2.816 -2.139 11.646 1.00 88.56 91 VAL A CA 1
ATOM 663 C C . VAL A 1 91 ? -1.891 -1.926 10.452 1.00 88.56 91 VAL A C 1
ATOM 665 O O . VAL A 1 91 ? -2.079 -2.513 9.386 1.00 88.56 91 VAL A O 1
ATOM 668 N N . LEU A 1 92 ? -0.882 -1.081 10.665 1.00 89.81 92 LEU A N 1
ATOM 669 C CA . LEU A 1 92 ? 0.275 -0.900 9.796 1.00 89.81 92 LEU A CA 1
ATOM 670 C C . LEU A 1 92 ? 1.523 -1.376 10.535 1.00 89.81 92 LEU A C 1
ATOM 672 O O . LEU A 1 92 ? 1.828 -0.877 11.614 1.00 89.81 92 LEU A O 1
ATOM 676 N N . VAL A 1 93 ? 2.274 -2.290 9.938 1.00 88.62 93 VAL A N 1
ATOM 677 C CA . VAL A 1 93 ? 3.640 -2.624 10.338 1.00 88.62 93 VAL A CA 1
ATOM 678 C C . VAL A 1 93 ? 4.591 -1.917 9.385 1.00 88.62 93 VAL A C 1
ATOM 680 O O . VAL A 1 93 ? 4.470 -2.063 8.167 1.00 88.62 93 VAL A O 1
ATOM 683 N N . LEU A 1 94 ? 5.521 -1.143 9.935 1.00 88.56 94 LEU A N 1
ATOM 684 C CA . LEU A 1 94 ? 6.468 -0.351 9.162 1.00 88.56 94 LEU A CA 1
ATOM 685 C C . LEU A 1 94 ? 7.893 -0.584 9.667 1.00 88.56 94 LEU A C 1
ATOM 687 O O . LEU A 1 94 ? 8.258 -0.097 10.734 1.00 88.56 94 LEU A O 1
ATOM 691 N N . ASP A 1 95 ? 8.692 -1.278 8.863 1.00 85.19 95 ASP A N 1
ATOM 692 C CA . ASP A 1 95 ? 10.142 -1.430 9.018 1.00 85.19 95 ASP A CA 1
ATOM 693 C C . ASP A 1 95 ? 10.830 -0.760 7.829 1.00 85.19 95 ASP A C 1
ATOM 695 O O . ASP A 1 95 ? 11.221 -1.399 6.855 1.00 85.19 95 ASP A O 1
ATOM 699 N N . SER A 1 96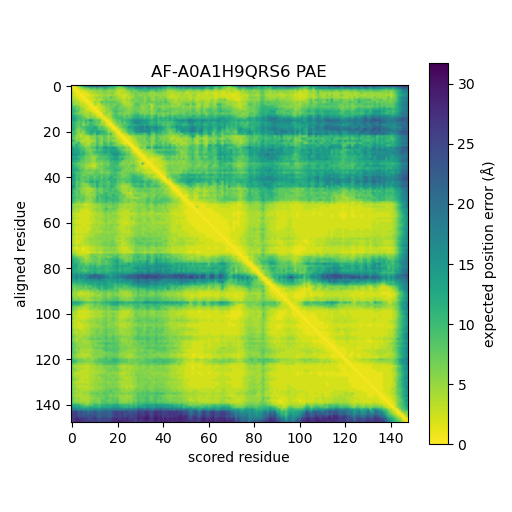 ? 10.863 0.568 7.827 1.00 75.81 96 SER A N 1
ATOM 700 C CA . SER A 1 96 ? 11.383 1.312 6.682 1.00 75.81 96 SER A CA 1
ATOM 701 C C . SER A 1 96 ? 12.914 1.205 6.563 1.00 75.81 96 SER A C 1
ATOM 703 O O . SER A 1 96 ? 13.609 1.308 7.575 1.00 75.81 96 SER A O 1
ATOM 705 N N . PRO A 1 97 ? 13.469 1.065 5.340 1.00 74.75 97 PRO A N 1
ATOM 706 C CA . PRO A 1 97 ? 12.775 0.979 4.047 1.00 74.75 97 PRO A CA 1
ATOM 707 C C . PRO A 1 97 ? 12.427 -0.458 3.626 1.00 74.75 97 PRO A C 1
ATOM 709 O O . PRO A 1 97 ? 11.963 -0.679 2.507 1.00 74.75 97 PRO A O 1
ATOM 712 N N . ARG A 1 98 ? 12.688 -1.432 4.496 1.00 80.69 98 ARG A N 1
ATOM 713 C CA . ARG A 1 98 ? 12.666 -2.862 4.195 1.00 80.69 98 ARG A CA 1
ATOM 714 C C . ARG A 1 98 ? 11.263 -3.375 3.931 1.00 80.69 98 ARG A C 1
ATOM 716 O O . ARG A 1 98 ? 11.044 -3.981 2.895 1.00 80.69 98 ARG A O 1
ATOM 723 N N . LEU A 1 99 ? 10.319 -3.113 4.824 1.00 84.38 99 LEU A N 1
ATOM 724 C CA . LEU A 1 99 ? 9.039 -3.803 4.846 1.00 84.38 99 LEU A CA 1
ATOM 725 C C . LEU A 1 99 ? 7.897 -2.871 5.253 1.00 84.38 99 LEU A C 1
ATOM 727 O O . LEU A 1 99 ? 7.980 -2.104 6.213 1.00 84.38 99 LEU A O 1
ATOM 731 N N . ILE A 1 100 ? 6.789 -2.995 4.531 1.00 89.25 100 ILE A N 1
ATOM 732 C CA . ILE A 1 100 ? 5.495 -2.412 4.861 1.00 89.25 100 ILE A CA 1
ATOM 733 C C . ILE A 1 100 ? 4.467 -3.541 4.842 1.00 89.25 100 ILE A C 1
ATOM 735 O O . ILE A 1 100 ? 4.353 -4.255 3.850 1.00 89.25 100 ILE A O 1
ATOM 739 N N . ALA A 1 101 ? 3.694 -3.706 5.909 1.00 88.44 101 ALA A N 1
ATOM 740 C CA . ALA A 1 101 ? 2.605 -4.676 5.948 1.00 88.44 101 ALA A CA 1
ATOM 741 C C . ALA A 1 101 ? 1.348 -4.072 6.567 1.00 88.44 101 ALA A C 1
ATOM 743 O O . ALA A 1 101 ? 1.430 -3.299 7.516 1.00 88.44 101 ALA A O 1
ATOM 744 N N . PHE A 1 102 ? 0.177 -4.419 6.043 1.00 90.44 102 PHE A N 1
ATOM 745 C CA . PHE A 1 102 ? -1.096 -3.938 6.574 1.00 90.44 102 PHE A CA 1
ATOM 746 C C . PHE A 1 102 ? -2.252 -4.882 6.227 1.00 90.44 102 PHE A C 1
ATOM 748 O O . PHE A 1 102 ? -2.179 -5.662 5.274 1.00 90.44 102 PHE A O 1
ATOM 755 N N . ASN A 1 103 ? -3.326 -4.834 7.016 1.00 89.94 103 ASN A N 1
ATOM 756 C CA . ASN A 1 103 ? -4.540 -5.618 6.773 1.00 89.94 103 ASN A CA 1
ATOM 757 C C . ASN A 1 103 ? -5.584 -4.844 5.947 1.00 89.94 103 ASN A C 1
ATOM 759 O O . ASN A 1 103 ? -5.461 -3.639 5.712 1.00 89.94 103 ASN A O 1
ATOM 763 N N . ALA A 1 104 ? -6.644 -5.538 5.527 1.00 88.44 104 ALA A N 1
ATOM 764 C CA . ALA A 1 104 ? -7.742 -4.948 4.758 1.00 88.44 104 ALA A CA 1
ATOM 765 C C . ALA A 1 104 ? -8.395 -3.744 5.458 1.00 88.44 104 ALA A C 1
ATOM 767 O O . ALA A 1 104 ? -8.705 -2.746 4.806 1.00 88.44 104 ALA A O 1
ATOM 768 N N . SER A 1 105 ? -8.561 -3.799 6.784 1.00 90.19 105 SER A N 1
ATOM 769 C CA . SER A 1 105 ? -9.135 -2.700 7.569 1.00 90.19 105 SER A CA 1
ATOM 770 C C . SER A 1 105 ? -8.296 -1.427 7.466 1.00 90.19 105 SER A C 1
ATOM 772 O O . SER A 1 105 ? -8.844 -0.341 7.272 1.00 90.19 105 SER A O 1
ATOM 774 N N . PHE A 1 106 ? -6.966 -1.543 7.534 1.00 92.25 106 PHE A N 1
ATOM 775 C CA . PHE A 1 106 ? -6.072 -0.413 7.294 1.00 92.25 106 PHE A CA 1
ATOM 776 C C . PHE A 1 106 ? -6.141 0.055 5.834 1.00 92.25 106 PHE A C 1
ATOM 778 O O . PHE A 1 106 ? -6.262 1.254 5.584 1.00 92.25 106 PHE A O 1
ATOM 785 N N . ALA A 1 107 ? -6.147 -0.875 4.871 1.00 90.81 107 ALA A N 1
ATOM 786 C CA . ALA A 1 107 ? -6.238 -0.564 3.442 1.00 90.81 107 ALA A CA 1
ATOM 787 C C . ALA A 1 107 ? -7.492 0.265 3.104 1.00 90.81 107 ALA A C 1
ATOM 789 O O . ALA A 1 107 ? -7.409 1.255 2.376 1.00 90.81 107 ALA A O 1
ATOM 790 N N . GLY A 1 108 ? -8.638 -0.086 3.697 1.00 89.94 108 GLY A N 1
ATOM 791 C CA . GLY A 1 108 ? -9.899 0.640 3.533 1.00 89.94 108 GLY A CA 1
ATOM 792 C C . GLY A 1 108 ? -9.899 2.043 4.149 1.00 89.94 108 GLY A C 1
ATOM 793 O O . GLY A 1 108 ? -10.638 2.914 3.699 1.00 89.94 108 GLY A O 1
ATOM 794 N N . ARG A 1 109 ? -9.060 2.312 5.158 1.00 91.81 109 ARG A N 1
ATOM 795 C CA . ARG A 1 109 ? -8.844 3.684 5.658 1.00 91.81 109 ARG A CA 1
ATOM 796 C C . ARG A 1 109 ? -7.884 4.452 4.759 1.00 91.81 109 ARG A C 1
ATOM 798 O O . ARG A 1 109 ? -8.143 5.606 4.429 1.00 91.81 109 ARG A O 1
ATOM 805 N N . MET A 1 110 ? -6.812 3.789 4.340 1.00 93.75 110 MET A N 1
ATOM 806 C CA . MET A 1 110 ? -5.765 4.356 3.500 1.00 93.75 110 MET A CA 1
ATOM 807 C C . MET A 1 110 ? -6.282 4.790 2.124 1.00 93.75 110 MET A C 1
ATOM 809 O O . MET A 1 110 ? -5.835 5.809 1.602 1.00 93.75 110 MET A O 1
ATOM 813 N N . CYS A 1 111 ? -7.240 4.065 1.535 1.00 90.25 111 CYS A N 1
ATOM 814 C CA . CYS A 1 111 ? -7.755 4.375 0.197 1.00 90.25 111 CYS A CA 1
ATOM 815 C C . CYS A 1 111 ? -8.441 5.750 0.105 1.00 90.25 111 CYS A C 1
ATOM 817 O O . CYS A 1 111 ? -8.538 6.308 -0.984 1.00 90.25 111 CYS A O 1
ATOM 819 N N . ALA A 1 112 ? -8.887 6.310 1.233 1.00 91.50 112 ALA A N 1
ATOM 820 C CA . ALA A 1 112 ? -9.506 7.632 1.300 1.00 91.50 112 ALA A CA 1
ATOM 821 C C . ALA A 1 112 ? -8.490 8.780 1.464 1.00 91.50 112 ALA A C 1
ATOM 823 O O . ALA A 1 112 ? -8.873 9.951 1.424 1.00 91.50 112 ALA A O 1
ATOM 824 N N . TRP A 1 113 ? -7.207 8.484 1.690 1.00 94.69 113 TRP A N 1
ATOM 825 C CA . TRP A 1 113 ? -6.202 9.510 1.956 1.00 94.69 113 TRP A CA 1
ATOM 826 C C . TRP A 1 113 ? -5.698 10.171 0.666 1.00 94.69 113 TRP A C 1
ATOM 828 O O . TRP A 1 113 ? -5.348 9.470 -0.287 1.00 94.69 113 TRP A O 1
ATOM 838 N N . PRO A 1 114 ? -5.580 11.513 0.629 1.00 93.88 114 PRO A N 1
ATOM 839 C CA . PRO A 1 114 ? -4.968 12.207 -0.498 1.00 93.88 114 PRO A CA 1
ATOM 840 C C . PRO A 1 114 ? -3.532 11.725 -0.724 1.00 93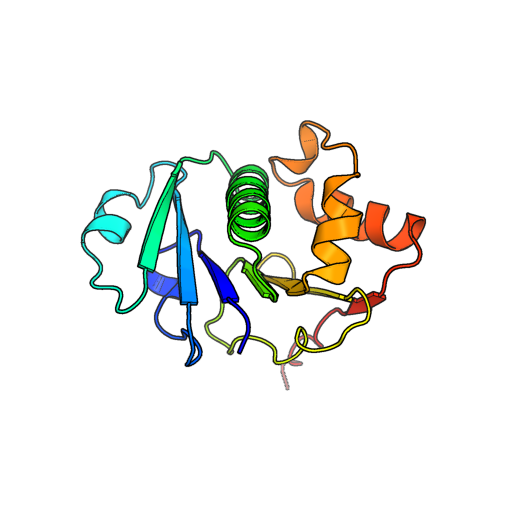.88 114 PRO A C 1
ATOM 842 O O . PRO A 1 114 ? -2.747 11.673 0.223 1.00 93.88 114 PRO A O 1
ATOM 845 N N . ARG A 1 115 ? -3.175 11.418 -1.976 1.00 93.94 115 ARG A N 1
ATOM 846 C CA . ARG A 1 115 ? -1.831 10.969 -2.376 1.00 93.94 115 ARG A CA 1
ATOM 847 C C . ARG A 1 115 ? -1.062 12.135 -3.015 1.00 93.94 115 ARG A C 1
ATOM 849 O O . ARG A 1 115 ? -1.214 12.362 -4.216 1.00 93.94 115 ARG A O 1
ATOM 856 N N . PRO A 1 116 ? -0.287 12.927 -2.249 1.00 93.44 116 PRO A N 1
ATOM 857 C CA . PRO A 1 116 ? 0.531 13.990 -2.824 1.00 93.44 116 PRO A CA 1
ATOM 858 C C . PRO A 1 116 ? 1.664 13.397 -3.671 1.00 93.44 116 PRO A C 1
ATOM 860 O O . PRO A 1 116 ? 2.101 12.275 -3.423 1.00 93.44 116 PRO A O 1
ATOM 863 N N . ALA A 1 117 ? 2.201 14.173 -4.618 1.00 90.44 117 ALA A N 1
ATOM 864 C CA . ALA A 1 117 ? 3.302 13.739 -5.487 1.00 90.44 117 ALA A CA 1
ATOM 865 C C . ALA A 1 117 ? 4.517 13.201 -4.703 1.00 90.44 117 ALA A C 1
ATOM 867 O O . ALA A 1 117 ? 5.142 12.231 -5.119 1.00 90.44 117 ALA A O 1
ATOM 868 N N . SER A 1 118 ? 4.807 13.770 -3.527 1.00 90.44 118 SER A N 1
ATOM 869 C CA . SER A 1 118 ? 5.898 13.318 -2.655 1.00 90.44 118 SER A CA 1
ATOM 870 C C . SER A 1 118 ? 5.743 11.875 -2.167 1.00 90.44 118 SER A C 1
ATOM 872 O O . SER A 1 118 ? 6.750 11.203 -1.962 1.00 90.44 118 SER A O 1
ATOM 874 N N . ALA A 1 119 ? 4.512 11.377 -2.012 1.00 92.12 119 ALA A N 1
ATOM 875 C CA . ALA A 1 119 ? 4.252 10.017 -1.546 1.00 92.12 119 ALA A CA 1
ATOM 876 C C . ALA A 1 119 ? 4.589 8.949 -2.601 1.00 92.12 119 ALA A C 1
ATOM 878 O O . ALA A 1 119 ? 4.799 7.796 -2.241 1.00 92.12 119 ALA A O 1
ATOM 879 N N . TYR A 1 120 ? 4.653 9.319 -3.885 1.00 87.38 120 TYR A N 1
ATOM 880 C CA . TYR A 1 120 ? 5.037 8.413 -4.975 1.00 87.38 120 TYR A CA 1
ATOM 881 C C . TYR A 1 120 ? 6.560 8.196 -5.062 1.00 87.38 120 TYR A C 1
ATOM 883 O O . TYR A 1 120 ? 7.007 7.206 -5.639 1.00 87.38 120 TYR A O 1
ATOM 891 N N . GLY A 1 121 ? 7.352 9.089 -4.462 1.00 84.12 121 GLY A N 1
ATOM 892 C CA . GLY A 1 121 ? 8.804 8.955 -4.323 1.00 84.12 121 GLY A CA 1
ATOM 893 C C . GLY A 1 121 ? 9.207 8.537 -2.908 1.00 84.12 121 GLY A C 1
ATOM 894 O O . GLY A 1 121 ? 8.616 7.632 -2.318 1.00 84.12 121 GLY A O 1
ATOM 895 N N . ASP A 1 122 ? 10.186 9.239 -2.340 1.00 83.00 122 ASP A N 1
ATOM 896 C CA . ASP A 1 122 ? 10.766 8.928 -1.023 1.00 83.00 122 ASP A CA 1
ATOM 897 C C . ASP A 1 122 ? 9.887 9.360 0.163 1.00 83.00 122 ASP A C 1
ATOM 899 O O . ASP A 1 122 ? 10.155 9.022 1.314 1.00 83.00 122 ASP A O 1
ATOM 903 N N . GLY A 1 123 ? 8.810 10.107 -0.093 1.00 90.12 123 GLY A N 1
ATOM 904 C CA . GLY A 1 123 ? 7.895 10.592 0.940 1.00 90.12 123 GLY A CA 1
ATOM 905 C C . GLY A 1 123 ? 6.872 9.561 1.423 1.00 90.12 123 GLY A C 1
ATOM 906 O O . GLY A 1 123 ? 6.025 9.919 2.244 1.00 90.12 123 GLY A O 1
ATOM 907 N N . LEU A 1 124 ? 6.914 8.319 0.924 1.00 91.44 124 LEU A N 1
ATOM 908 C CA . LEU A 1 124 ? 5.945 7.264 1.240 1.00 91.44 124 LEU A CA 1
ATOM 909 C C . LEU A 1 124 ? 5.800 7.031 2.751 1.00 91.44 124 LEU A C 1
ATOM 911 O O . LEU A 1 124 ? 4.687 7.034 3.274 1.00 91.44 124 LEU A O 1
ATOM 915 N N . ASP A 1 125 ? 6.911 6.860 3.463 1.00 91.75 125 ASP A N 1
ATOM 916 C CA . ASP A 1 125 ? 6.875 6.476 4.878 1.00 91.75 125 ASP A CA 1
ATOM 917 C C . ASP A 1 125 ? 6.355 7.624 5.757 1.00 91.75 125 ASP A C 1
ATOM 919 O O . ASP A 1 125 ? 5.526 7.418 6.648 1.00 91.75 125 ASP A O 1
ATOM 923 N N . THR A 1 126 ? 6.762 8.860 5.451 1.00 93.19 126 THR A N 1
ATOM 924 C CA . THR A 1 126 ? 6.227 10.082 6.076 1.00 93.19 126 THR A CA 1
ATOM 925 C C . THR A 1 126 ? 4.729 10.223 5.817 1.00 93.19 126 THR A C 1
ATOM 927 O O . THR A 1 126 ? 3.969 10.608 6.706 1.00 93.19 126 THR A O 1
ATOM 930 N N . TRP A 1 127 ? 4.282 9.898 4.603 1.00 95.31 127 TRP A N 1
ATOM 931 C CA . TRP A 1 127 ? 2.869 9.927 4.249 1.00 95.31 127 TRP A CA 1
ATOM 932 C C . TRP A 1 127 ? 2.070 8.861 5.012 1.00 95.31 127 TRP A C 1
ATOM 934 O O . TRP A 1 127 ? 1.034 9.189 5.593 1.00 95.31 127 TRP A O 1
ATOM 944 N N . LEU A 1 128 ? 2.556 7.618 5.079 1.00 94.31 128 LEU A N 1
ATOM 945 C CA . LEU A 1 128 ? 1.902 6.526 5.807 1.00 94.31 128 LEU A CA 1
ATOM 946 C C . LEU A 1 128 ? 1.780 6.838 7.300 1.00 94.31 128 LEU A C 1
ATOM 948 O O . LEU A 1 128 ? 0.680 6.829 7.852 1.00 94.31 128 LEU A O 1
ATOM 952 N N . THR A 1 129 ? 2.901 7.157 7.944 1.00 93.31 129 THR A N 1
ATOM 953 C CA . THR A 1 129 ? 2.945 7.442 9.386 1.00 93.31 129 THR A CA 1
ATOM 954 C C . THR A 1 129 ? 2.137 8.685 9.745 1.00 93.31 129 THR A C 1
ATOM 956 O O . THR A 1 129 ? 1.353 8.659 10.695 1.00 93.31 129 THR A O 1
ATOM 959 N N . GLY A 1 130 ? 2.256 9.756 8.955 1.00 94.62 130 GLY A N 1
ATOM 960 C CA . GLY A 1 130 ? 1.541 11.006 9.185 1.00 94.62 130 GLY A CA 1
ATOM 961 C C . GLY A 1 130 ? 0.024 10.866 9.067 1.00 94.62 130 GLY A C 1
ATOM 962 O O . GLY A 1 130 ? -0.708 11.440 9.874 1.00 94.62 130 GLY A O 1
ATOM 963 N N . ASN A 1 131 ? -0.474 10.102 8.091 1.00 95.69 131 ASN A N 1
ATOM 964 C CA . ASN A 1 131 ? -1.914 9.873 7.960 1.00 95.69 131 ASN A CA 1
ATOM 965 C C . ASN A 1 131 ? -2.442 8.866 8.988 1.00 95.69 131 ASN A C 1
ATOM 967 O O . ASN A 1 131 ? -3.508 9.100 9.558 1.00 95.69 131 ASN A O 1
ATOM 971 N N . ALA A 1 132 ? -1.687 7.804 9.287 1.00 93.69 132 ALA A N 1
ATOM 972 C CA . ALA A 1 132 ? -2.058 6.850 10.329 1.00 93.69 132 ALA A CA 1
ATOM 973 C C . ALA A 1 132 ? -2.199 7.539 11.695 1.00 93.69 132 ALA A C 1
ATOM 975 O O . ALA A 1 132 ? -3.211 7.349 12.368 1.00 93.69 132 ALA A O 1
ATOM 976 N N . ALA A 1 133 ? -1.257 8.418 12.058 1.00 93.81 133 ALA A N 1
ATOM 977 C CA . ALA A 1 133 ? -1.320 9.195 13.295 1.00 93.81 133 ALA A CA 1
ATOM 978 C C . ALA A 1 133 ? -2.551 10.117 13.347 1.00 93.81 133 ALA A C 1
ATOM 980 O O . ALA A 1 133 ? -3.264 10.140 14.348 1.00 93.81 133 ALA A O 1
ATOM 981 N N . LYS A 1 134 ? -2.850 10.838 12.256 1.00 94.00 134 LYS A N 1
ATOM 982 C CA . LYS A 1 134 ? -4.042 11.706 12.163 1.00 94.00 134 LYS A CA 1
ATOM 983 C C . LYS A 1 134 ? -5.352 10.929 12.290 1.00 94.00 134 LYS A C 1
ATOM 985 O O . LYS A 1 134 ? -6.320 11.457 12.825 1.00 94.00 134 LYS A O 1
ATOM 990 N N . ALA A 1 135 ? -5.382 9.702 11.781 1.00 92.19 135 ALA A N 1
ATOM 991 C CA . ALA A 1 135 ? -6.542 8.823 11.834 1.00 92.19 135 ALA A CA 1
ATOM 992 C C . ALA A 1 135 ? -6.609 7.972 13.119 1.00 92.19 135 ALA A C 1
ATOM 994 O O . ALA A 1 135 ? -7.543 7.186 13.265 1.00 92.19 135 ALA A O 1
ATOM 995 N N . GLY A 1 136 ? -5.643 8.108 14.039 1.00 91.75 136 GLY A N 1
ATOM 996 C CA . GLY A 1 136 ? -5.578 7.319 15.273 1.00 91.75 136 GLY A CA 1
ATOM 997 C C . GLY A 1 136 ? -5.359 5.820 15.040 1.00 91.75 136 GLY A C 1
ATOM 998 O O . GLY A 1 136 ? -5.802 5.008 15.847 1.00 91.75 136 GLY A O 1
ATOM 999 N N . LEU A 1 137 ? -4.726 5.441 13.925 1.00 91.94 137 LEU A N 1
ATOM 1000 C CA . LEU A 1 137 ? -4.500 4.043 13.556 1.00 91.94 137 LEU A CA 1
ATOM 1001 C C . LEU A 1 137 ? -3.223 3.492 14.192 1.00 91.94 137 LEU A C 1
ATOM 1003 O O . LEU A 1 137 ? -2.232 4.204 14.365 1.00 91.94 137 LEU A O 1
ATOM 1007 N N . ARG A 1 138 ? -3.235 2.191 14.493 1.00 89.62 138 ARG A N 1
ATOM 1008 C CA . ARG A 1 138 ? -2.092 1.489 15.078 1.00 89.62 138 ARG A CA 1
ATOM 1009 C C . ARG A 1 138 ? -0.967 1.363 14.051 1.00 89.62 138 ARG A C 1
ATOM 1011 O O . ARG A 1 138 ? -1.139 0.743 13.003 1.00 89.62 138 ARG A O 1
ATOM 1018 N N . VAL A 1 139 ? 0.198 1.900 14.402 1.00 89.44 139 VAL A N 1
ATOM 1019 C CA . VAL A 1 139 ? 1.454 1.689 13.676 1.00 89.44 139 VAL A CA 1
ATOM 1020 C C . VAL A 1 139 ? 2.403 0.910 14.576 1.00 89.44 139 VAL A C 1
ATOM 1022 O O . VAL A 1 139 ? 2.660 1.311 15.709 1.00 89.44 139 VAL A O 1
ATOM 1025 N N . VAL A 1 140 ? 2.908 -0.212 14.080 1.00 88.12 140 VAL A N 1
ATOM 1026 C CA . VAL A 1 140 ? 3.874 -1.074 14.757 1.00 88.12 140 VAL A CA 1
ATOM 1027 C C . VAL A 1 140 ? 5.197 -0.965 14.017 1.00 88.12 140 VAL A C 1
ATOM 1029 O O . VAL A 1 140 ? 5.276 -1.249 12.826 1.00 88.12 140 VAL A O 1
ATOM 1032 N N . GLN A 1 141 ? 6.243 -0.572 14.728 1.00 82.88 141 GLN A N 1
ATOM 1033 C CA . GLN A 1 141 ? 7.610 -0.694 14.238 1.00 82.88 141 GLN A CA 1
ATOM 1034 C C . GLN A 1 141 ? 8.186 -1.971 14.853 1.00 82.88 141 GLN A C 1
ATOM 1036 O O . GLN A 1 141 ? 8.220 -2.066 16.085 1.00 82.88 141 GLN A O 1
ATOM 1041 N N . PRO A 1 142 ? 8.557 -2.987 14.055 1.00 69.56 142 PRO A N 1
ATOM 1042 C CA . PRO A 1 142 ? 9.210 -4.160 14.608 1.00 69.56 142 PRO A CA 1
ATOM 1043 C C . PRO A 1 142 ? 10.530 -3.723 15.248 1.00 69.56 142 PRO A C 1
ATOM 1045 O O . PRO A 1 142 ? 11.209 -2.820 14.759 1.00 69.56 142 PRO A O 1
ATOM 1048 N N . ALA A 1 143 ? 10.863 -4.318 16.392 1.00 59.34 143 ALA A N 1
ATOM 1049 C CA . ALA A 1 143 ? 12.109 -4.005 17.070 1.00 59.34 143 ALA A CA 1
ATOM 1050 C C . ALA A 1 143 ? 13.278 -4.307 16.125 1.00 59.34 143 ALA A C 1
ATOM 1052 O O . ALA A 1 143 ? 13.389 -5.421 15.615 1.00 59.34 143 ALA A O 1
ATOM 1053 N N . CYS A 1 144 ? 14.144 -3.317 15.905 1.00 48.12 144 CYS A N 1
ATOM 1054 C CA . CYS A 1 144 ? 15.421 -3.530 15.238 1.00 48.12 144 CYS A CA 1
ATOM 1055 C C . CYS A 1 144 ? 16.152 -4.642 16.016 1.00 48.12 144 CYS A C 1
ATOM 1057 O O . CYS A 1 144 ? 16.310 -4.483 17.233 1.00 48.12 144 CYS A O 1
ATOM 1059 N N . PRO A 1 145 ? 16.551 -5.770 15.396 1.00 46.12 145 PRO A N 1
ATOM 1060 C CA . PRO A 1 145 ? 17.337 -6.771 16.096 1.00 46.12 145 PRO A CA 1
ATOM 1061 C C . PRO A 1 145 ? 18.634 -6.092 16.530 1.00 46.12 145 PRO A C 1
ATOM 1063 O O . PRO A 1 145 ? 19.448 -5.689 15.699 1.00 46.12 145 PRO A O 1
ATOM 1066 N N . GLY A 1 146 ? 18.775 -5.876 17.836 1.00 40.00 146 GLY A N 1
ATOM 1067 C CA . GLY A 1 146 ? 19.962 -5.273 18.414 1.00 40.00 146 GLY A CA 1
ATOM 1068 C C . GLY A 1 146 ? 21.186 -6.089 18.022 1.00 40.00 146 GLY A C 1
ATOM 1069 O O . GLY A 1 146 ? 21.205 -7.309 18.179 1.00 40.00 146 GLY A O 1
ATOM 1070 N N . ILE A 1 147 ? 22.198 -5.398 17.506 1.00 45.50 147 ILE A N 1
ATOM 1071 C CA . ILE A 1 147 ? 23.558 -5.915 17.412 1.00 45.50 147 ILE A CA 1
ATOM 1072 C C . ILE A 1 147 ? 23.999 -6.170 18.860 1.00 45.50 147 ILE A C 1
ATOM 1074 O O . ILE A 1 147 ? 24.236 -5.216 19.604 1.00 45.50 147 ILE A O 1
ATOM 1078 N N . HIS A 1 148 ? 24.009 -7.437 19.271 1.00 38.25 148 HIS A N 1
ATOM 1079 C CA . HIS A 1 148 ? 24.675 -7.902 20.486 1.00 38.25 148 HIS A CA 1
ATOM 1080 C C . HIS A 1 148 ? 26.095 -8.347 20.149 1.00 38.25 148 HIS A C 1
ATOM 1082 O O . HIS A 1 148 ? 26.266 -9.004 19.097 1.00 38.25 148 HIS A O 1
#

Nearest PDB structures (foldseek):
  1vpa-assembly1_B  TM=5.837E-01  e=8.447E-04  Thermotoga maritima
  2y7a-assembly3_C-3  TM=5.396E-01  e=1.502E-03  Homo sapiens
  3i0d-assembly1_A-2  TM=5.522E-01  e=2.671E-03  Homo sapiens
  4fra-assembly1_A-2  TM=5.122E-01  e=1.091E-03  Homo sapiens
  3zgg-assembly1_A-2  TM=5.311E-01  e=2.506E-03  Homo sapiens

pLDDT: mean 77.39, std 13.59, range [38.25, 95.69]

Organism: NCBI:txid402600